Protein AF-U4TDF5-F1 (afdb_monomer_lite)

Secondary structure (DSSP, 8-state):
--HHHHHHHHHHHHHHHHHHHHHHHHHHHHHTT----HHHHHHHHHHHHHHHHHHHHHHHS-TTS-HHHHHHHHHHHHHHHHHHHHHHHHHHHHHHHHHHHTTHHHHHHHHHHHHHT-------TTS-HHHHHHHHHTT--

InterPro domains:
  IPR008024 YiaAB two helix [PF05360] (1-29)
  IPR008024 YiaAB two helix [PF05360] (40-93)
  IPR038972 Inner membrane protein YiaA-like [PTHR37290] (1-95)

Organism: NCBI:txid1354303

Structure (mmCIF, N/CA/C/O backbone):
data_AF-U4TDF5-F1
#
_entry.id   AF-U4TDF5-F1
#
loop_
_atom_site.group_PDB
_atom_site.id
_atom_site.type_symbol
_atom_site.label_atom_id
_atom_site.label_alt_id
_atom_site.label_comp_id
_atom_site.label_asym_id
_atom_site.label_entity_id
_atom_site.label_seq_id
_atom_site.pdbx_PDB_ins_code
_atom_site.Cartn_x
_atom_site.Cartn_y
_atom_site.Cartn_z
_atom_site.occupancy
_atom_site.B_iso_or_equiv
_atom_site.auth_seq_id
_atom_site.auth_comp_id
_atom_site.auth_asym_id
_atom_site.auth_atom_id
_atom_site.pdbx_PDB_model_num
ATOM 1 N N . MET A 1 1 ? 11.533 6.348 -22.099 1.00 64.31 1 MET A N 1
ATOM 2 C CA . MET A 1 1 ? 10.315 5.649 -21.651 1.00 64.31 1 MET A CA 1
ATOM 3 C C . MET A 1 1 ? 9.145 6.051 -22.517 1.00 64.31 1 MET A C 1
ATOM 5 O O . MET A 1 1 ? 8.932 7.252 -22.693 1.00 64.31 1 MET A O 1
ATOM 9 N N . LEU A 1 2 ? 8.408 5.075 -23.044 1.00 76.75 2 LEU A N 1
ATOM 10 C CA . LEU A 1 2 ? 7.119 5.355 -23.674 1.00 76.75 2 LEU A CA 1
ATOM 11 C C . LEU A 1 2 ? 6.116 5.873 -22.624 1.00 76.75 2 LEU A C 1
ATOM 13 O O . LEU A 1 2 ? 6.264 5.673 -21.417 1.00 76.75 2 LEU A O 1
ATOM 17 N N . LEU A 1 3 ? 5.064 6.549 -23.087 1.00 76.12 3 LEU A N 1
ATOM 18 C CA . LEU A 1 3 ? 4.029 7.099 -22.208 1.00 76.12 3 LEU A CA 1
ATOM 19 C C . LEU A 1 3 ? 3.267 6.004 -21.435 1.00 76.12 3 LEU A C 1
ATOM 21 O O . LEU A 1 3 ? 2.876 6.218 -20.289 1.00 76.12 3 LEU A O 1
ATOM 25 N N . ASN A 1 4 ? 3.111 4.820 -22.033 1.00 81.50 4 ASN A N 1
ATOM 26 C CA . ASN A 1 4 ? 2.488 3.654 -21.401 1.00 81.50 4 ASN A CA 1
ATOM 27 C C . ASN A 1 4 ? 3.303 3.124 -20.203 1.00 81.50 4 ASN A C 1
ATOM 29 O O . ASN A 1 4 ? 2.715 2.770 -19.187 1.00 81.50 4 ASN A O 1
ATOM 33 N N . GLU A 1 5 ? 4.636 3.135 -20.277 1.00 80.12 5 GLU A N 1
ATOM 34 C CA . GLU A 1 5 ? 5.526 2.734 -19.181 1.00 80.12 5 GLU A CA 1
ATOM 35 C C . GLU A 1 5 ? 5.379 3.684 -17.990 1.00 80.12 5 GLU A C 1
ATOM 37 O O . GLU A 1 5 ? 5.284 3.250 -16.846 1.00 80.12 5 GLU A O 1
ATOM 42 N N . LYS A 1 6 ? 5.271 4.992 -18.248 1.00 82.44 6 LYS A N 1
ATOM 43 C CA . LYS A 1 6 ? 5.015 5.978 -17.187 1.00 82.44 6 LYS A CA 1
ATOM 44 C C . LYS A 1 6 ? 3.651 5.756 -16.530 1.00 82.44 6 LYS A C 1
ATOM 46 O O . LYS A 1 6 ? 3.546 5.792 -15.306 1.00 82.44 6 LYS A O 1
ATOM 51 N N . GLY A 1 7 ? 2.624 5.488 -17.340 1.00 86.94 7 GLY A N 1
ATOM 52 C CA . GLY A 1 7 ? 1.286 5.145 -16.855 1.00 86.94 7 GLY A CA 1
ATOM 53 C C . GLY A 1 7 ? 1.279 3.877 -15.998 1.00 86.94 7 GLY A C 1
ATOM 54 O O . GLY A 1 7 ? 0.623 3.850 -14.959 1.00 86.94 7 GLY A O 1
ATOM 55 N N . TYR A 1 8 ? 2.068 2.867 -16.376 1.00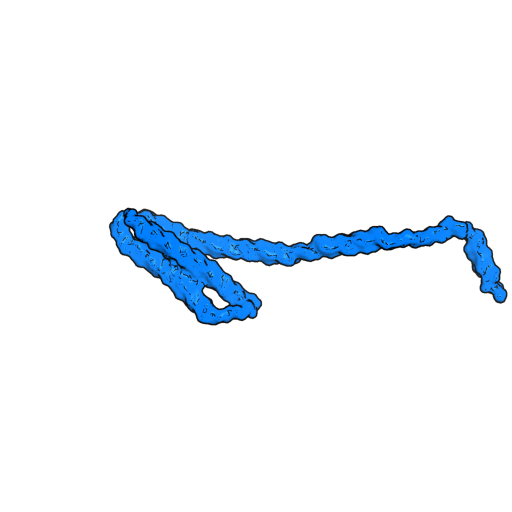 91.12 8 TYR A N 1
ATOM 56 C CA . TYR A 1 8 ? 2.232 1.635 -15.608 1.00 91.12 8 TYR A CA 1
ATOM 57 C C . TYR A 1 8 ? 2.750 1.908 -14.190 1.00 91.12 8 TYR A C 1
ATOM 59 O O . TYR A 1 8 ? 2.130 1.469 -13.223 1.00 91.12 8 TYR A O 1
ATOM 67 N N . TYR A 1 9 ? 3.828 2.686 -14.033 1.00 91.25 9 TYR A N 1
ATOM 68 C CA . TYR A 1 9 ? 4.380 2.968 -12.700 1.00 91.25 9 TYR A CA 1
ATOM 69 C C . TYR A 1 9 ? 3.426 3.775 -11.818 1.00 91.25 9 TYR A C 1
ATOM 71 O O . TYR A 1 9 ? 3.327 3.502 -10.623 1.00 91.25 9 TYR A O 1
ATOM 79 N N . ILE A 1 10 ? 2.684 4.722 -12.399 1.00 92.50 10 ILE A N 1
ATOM 80 C CA . ILE A 1 10 ? 1.661 5.482 -11.669 1.00 92.50 10 ILE A CA 1
ATOM 81 C C . ILE A 1 10 ? 0.514 4.566 -11.229 1.00 92.50 10 ILE A C 1
ATOM 83 O O . ILE A 1 10 ? 0.080 4.646 -10.081 1.00 92.50 10 ILE A O 1
ATOM 87 N N . ALA A 1 11 ? 0.040 3.675 -12.102 1.00 94.94 11 ALA A N 1
ATOM 88 C CA . ALA A 1 11 ? -1.029 2.736 -11.771 1.00 94.94 11 ALA A CA 1
ATOM 89 C C . ALA A 1 11 ? -0.612 1.767 -10.653 1.00 94.94 11 ALA A C 1
ATOM 91 O O . ALA A 1 11 ? -1.376 1.541 -9.714 1.00 94.94 11 ALA A O 1
ATOM 92 N N . VAL A 1 12 ? 0.616 1.242 -10.711 1.00 95.56 12 VAL A N 1
ATOM 93 C CA . VAL A 1 12 ? 1.171 0.370 -9.665 1.00 95.56 12 VAL A CA 1
ATOM 94 C C . VAL A 1 12 ? 1.334 1.126 -8.346 1.00 95.56 12 VAL A C 1
ATOM 96 O O . VAL A 1 12 ? 0.984 0.593 -7.293 1.00 95.56 12 VAL A O 1
ATOM 99 N N . LEU A 1 13 ? 1.800 2.378 -8.388 1.00 95.38 13 LEU A N 1
ATOM 100 C CA . LEU A 1 13 ? 1.887 3.234 -7.207 1.00 95.38 13 LEU A CA 1
ATOM 101 C C . LEU A 1 13 ? 0.503 3.471 -6.590 1.00 95.38 13 LEU A C 1
ATOM 103 O O . LEU A 1 13 ? 0.327 3.244 -5.397 1.00 95.38 13 LEU A O 1
ATOM 107 N N . ALA A 1 14 ? -0.498 3.841 -7.390 1.00 96.44 14 ALA A N 1
ATOM 108 C CA . ALA A 1 14 ? -1.865 4.046 -6.915 1.00 96.44 14 ALA A CA 1
ATOM 109 C C . ALA A 1 14 ? -2.467 2.769 -6.302 1.00 96.44 14 ALA A C 1
ATOM 111 O O . ALA A 1 14 ? -3.068 2.828 -5.226 1.00 96.44 14 ALA A O 1
ATOM 112 N N . LEU A 1 15 ? -2.255 1.611 -6.937 1.00 97.06 15 LEU A N 1
ATOM 113 C CA . LEU A 1 15 ? -2.667 0.308 -6.411 1.00 97.06 15 LEU A CA 1
ATOM 114 C C . LEU A 1 15 ? -1.996 0.006 -5.062 1.00 97.06 15 LEU A C 1
ATOM 116 O O . LEU A 1 15 ? -2.665 -0.431 -4.122 1.00 97.06 15 LEU A O 1
ATOM 120 N N . GLY A 1 16 ? -0.691 0.262 -4.945 1.00 96.44 16 GLY A N 1
ATOM 121 C CA . GLY A 1 16 ? 0.065 0.081 -3.706 1.00 96.44 16 GLY A CA 1
ATOM 122 C C . GLY A 1 16 ? -0.447 0.970 -2.574 1.00 96.44 16 GLY A C 1
ATOM 123 O O . GLY A 1 16 ? -0.721 0.483 -1.480 1.00 96.44 16 GLY A O 1
ATOM 124 N N . LEU A 1 17 ? -0.659 2.260 -2.844 1.00 96.62 17 LEU A N 1
ATOM 125 C CA . LEU A 1 17 ? -1.188 3.200 -1.854 1.00 96.62 17 LEU A CA 1
ATOM 126 C C . LEU A 1 17 ? -2.595 2.808 -1.391 1.00 96.62 17 LEU A C 1
ATOM 128 O O . LEU A 1 17 ? -2.854 2.727 -0.190 1.00 96.62 17 LEU A O 1
ATOM 132 N N . TYR A 1 18 ? -3.494 2.512 -2.332 1.00 95.81 18 TYR A N 1
ATOM 133 C CA . TYR A 1 18 ? -4.858 2.091 -2.020 1.00 95.81 18 TYR A CA 1
ATOM 134 C C . TYR A 1 18 ? -4.882 0.806 -1.181 1.00 95.81 18 TYR A C 1
ATOM 136 O O . TYR A 1 18 ? -5.564 0.745 -0.154 1.00 95.81 18 TYR A O 1
ATOM 144 N N . SER A 1 19 ? -4.117 -0.211 -1.586 1.00 95.88 19 SER A N 1
ATOM 145 C CA . SER A 1 19 ? -4.065 -1.495 -0.880 1.00 95.88 19 SER A CA 1
ATOM 146 C C . SER A 1 19 ? -3.454 -1.369 0.518 1.00 95.88 19 SER A C 1
ATOM 148 O O . SER A 1 19 ? -3.998 -1.941 1.460 1.00 95.88 19 SER A O 1
ATOM 150 N N . ALA A 1 20 ? -2.406 -0.560 0.702 1.00 95.56 20 ALA A N 1
ATOM 151 C CA . ALA A 1 20 ? -1.810 -0.308 2.016 1.00 95.56 20 ALA A CA 1
ATOM 152 C C . ALA A 1 20 ? -2.772 0.412 2.976 1.00 95.56 20 ALA A C 1
ATOM 154 O O . ALA A 1 20 ? -2.858 0.058 4.155 1.00 95.56 20 ALA A O 1
ATOM 155 N N . ILE A 1 21 ? -3.521 1.400 2.476 1.00 94.69 21 ILE A N 1
ATOM 156 C CA . ILE A 1 21 ? -4.544 2.130 3.242 1.00 94.69 21 ILE A CA 1
ATOM 157 C C . ILE A 1 21 ? -5.706 1.196 3.617 1.00 94.69 21 ILE A C 1
ATOM 159 O O . ILE A 1 21 ? -6.168 1.182 4.761 1.00 94.69 21 ILE A O 1
ATOM 163 N N . SER A 1 22 ? -6.173 0.388 2.662 1.00 93.75 22 SER A N 1
ATOM 164 C CA . SER A 1 22 ? -7.234 -0.606 2.862 1.00 93.75 22 SER A CA 1
ATOM 165 C C . SER A 1 22 ? -6.834 -1.676 3.884 1.00 93.75 22 SER A C 1
ATOM 167 O O . SER A 1 22 ? -7.615 -2.009 4.783 1.00 93.75 22 SER A O 1
ATOM 169 N N . LEU A 1 23 ? -5.603 -2.184 3.790 1.00 93.56 23 LEU A N 1
ATOM 170 C CA . LEU A 1 23 ? -5.102 -3.216 4.685 1.00 93.56 23 LEU A CA 1
ATOM 171 C C . LEU A 1 23 ? -5.028 -2.716 6.130 1.00 93.56 23 LEU A C 1
ATOM 173 O O . LEU A 1 23 ? -5.521 -3.381 7.039 1.00 93.56 23 LEU A O 1
ATOM 177 N N . GLN A 1 24 ? -4.473 -1.523 6.346 1.00 93.00 24 GLN A N 1
ATOM 178 C CA . GLN A 1 24 ? -4.413 -0.919 7.677 1.00 93.00 24 GLN A CA 1
ATOM 179 C C . GLN A 1 24 ? -5.793 -0.664 8.269 1.00 93.00 24 GLN A C 1
ATOM 181 O O . GLN A 1 24 ? -6.004 -0.923 9.453 1.00 93.00 24 GLN A O 1
ATOM 186 N N . LYS A 1 25 ? -6.737 -0.193 7.444 1.00 92.00 25 LYS A N 1
ATOM 187 C CA . LYS A 1 25 ? -8.124 -0.004 7.868 1.00 92.00 25 LYS A CA 1
ATOM 188 C C . LYS A 1 25 ? -8.720 -1.321 8.366 1.00 92.00 25 LYS A C 1
ATOM 190 O O . LYS A 1 25 ? -9.247 -1.371 9.468 1.00 92.00 25 LYS A O 1
ATOM 195 N N . THR A 1 26 ? -8.551 -2.395 7.599 1.00 92.00 26 THR A N 1
ATOM 196 C CA . THR A 1 26 ? -9.087 -3.725 7.932 1.00 92.00 26 THR A CA 1
ATOM 197 C C . THR A 1 26 ? -8.441 -4.321 9.182 1.00 92.00 26 THR A C 1
ATOM 199 O O . THR A 1 26 ? -9.127 -4.910 10.012 1.00 92.00 26 THR A O 1
ATOM 202 N N . LEU A 1 27 ? -7.122 -4.162 9.338 1.00 91.19 27 LEU A N 1
ATOM 203 C CA . LEU A 1 27 ? -6.393 -4.610 10.528 1.00 91.19 27 LEU A CA 1
ATOM 204 C C . LEU A 1 27 ? -6.877 -3.894 11.791 1.00 91.19 27 LEU A C 1
ATOM 206 O O . LEU A 1 27 ? -7.087 -4.542 12.816 1.00 91.19 27 LEU A O 1
ATOM 210 N N . ARG A 1 28 ? -7.095 -2.578 11.704 1.00 90.88 28 ARG A N 1
ATOM 211 C CA . ARG A 1 28 ? -7.687 -1.795 12.790 1.00 90.88 28 ARG A CA 1
ATOM 212 C C . ARG A 1 28 ? -9.102 -2.272 13.095 1.00 90.88 28 ARG A C 1
ATOM 214 O O . ARG A 1 28 ? -9.379 -2.582 14.246 1.00 90.88 28 ARG A O 1
ATOM 221 N N . ASP A 1 29 ? -9.967 -2.353 12.089 1.00 90.62 29 ASP A N 1
ATOM 222 C CA . ASP A 1 29 ? -11.375 -2.726 12.269 1.00 90.62 29 ASP A CA 1
ATOM 223 C C . ASP A 1 29 ? -11.484 -4.094 12.963 1.00 90.62 29 ASP A C 1
ATOM 225 O O . ASP A 1 29 ? -12.261 -4.264 13.899 1.00 90.62 29 ASP A O 1
ATOM 229 N N . ARG A 1 30 ? -10.603 -5.036 12.604 1.00 88.31 30 ARG A N 1
ATOM 230 C CA . ARG A 1 30 ? -10.473 -6.330 13.284 1.00 88.31 30 ARG A CA 1
ATOM 231 C C . ARG A 1 30 ? -10.016 -6.210 14.743 1.00 88.31 30 ARG A C 1
ATOM 233 O O . ARG A 1 30 ? -10.497 -6.973 15.575 1.00 88.31 30 ARG A O 1
ATOM 240 N N . SER A 1 31 ? -9.103 -5.289 15.061 1.00 87.94 31 SER A N 1
ATOM 241 C CA . SER A 1 31 ? -8.642 -5.043 16.439 1.00 87.94 31 SER A CA 1
ATOM 242 C C . SER A 1 31 ? -9.673 -4.321 17.316 1.00 87.94 31 SER A C 1
ATOM 244 O O . SER A 1 31 ? -9.704 -4.544 18.520 1.00 87.94 31 SER A O 1
ATOM 246 N N . GLU A 1 32 ? -10.540 -3.504 16.714 1.00 87.69 32 GLU A N 1
ATOM 247 C CA . GLU A 1 32 ? -11.628 -2.778 17.387 1.00 87.69 32 GLU A CA 1
ATOM 248 C C . GLU A 1 32 ? -12.919 -3.618 17.490 1.00 87.69 32 GLU A C 1
ATOM 250 O O . GLU A 1 32 ? -13.919 -3.158 18.034 1.00 87.69 32 GLU A O 1
ATOM 255 N N . GLY A 1 33 ? -12.918 -4.855 16.976 1.00 85.12 33 GLY A N 1
ATOM 256 C CA . GLY A 1 33 ? -14.082 -5.747 16.999 1.00 85.12 33 GLY A CA 1
ATOM 257 C C . GLY A 1 33 ? -15.181 -5.378 15.995 1.00 85.12 33 GLY A C 1
ATOM 258 O O . GLY A 1 33 ? -16.288 -5.909 16.072 1.00 85.12 33 GLY A O 1
ATOM 259 N N . ILE A 1 34 ? -14.891 -4.494 15.037 1.00 87.25 34 ILE A N 1
ATOM 260 C CA . ILE A 1 34 ? -15.798 -4.142 13.944 1.00 87.25 34 ILE A CA 1
ATOM 261 C C . ILE A 1 34 ? -15.865 -5.338 12.977 1.00 87.25 34 ILE A C 1
ATOM 263 O O . ILE A 1 34 ? -14.820 -5.890 12.606 1.00 87.25 34 ILE A O 1
ATOM 267 N N . PRO A 1 35 ? -17.067 -5.770 12.546 1.00 83.62 35 PRO A N 1
ATOM 268 C CA . PRO A 1 35 ? -17.210 -6.925 11.670 1.00 83.62 35 PRO A CA 1
ATOM 269 C C . PRO A 1 35 ? -16.480 -6.689 10.344 1.00 83.62 35 PRO A C 1
ATOM 271 O O . PRO A 1 35 ? -16.872 -5.857 9.529 1.00 83.62 35 PRO A O 1
ATOM 274 N N . THR A 1 36 ? -15.414 -7.455 10.120 1.00 85.94 36 THR A N 1
ATOM 275 C CA . THR A 1 36 ? -14.637 -7.461 8.878 1.00 85.94 36 THR A CA 1
ATOM 276 C C . THR A 1 36 ? -14.741 -8.826 8.218 1.00 85.94 36 THR A C 1
ATOM 278 O O . THR A 1 36 ? -14.714 -9.865 8.879 1.00 85.94 36 THR A O 1
ATOM 281 N N . THR A 1 37 ? -14.860 -8.851 6.891 1.00 90.62 37 THR A N 1
ATOM 282 C CA . THR A 1 37 ? -14.855 -10.116 6.155 1.00 90.62 37 THR A CA 1
ATOM 283 C C . THR A 1 37 ? -13.417 -10.584 5.957 1.00 90.62 37 THR A C 1
ATOM 285 O O . THR A 1 37 ? -12.557 -9.851 5.462 1.00 90.62 37 THR A O 1
ATOM 288 N N . ASN A 1 38 ? -13.145 -11.844 6.304 1.00 88.38 38 ASN A N 1
ATOM 289 C CA . ASN A 1 38 ? -11.810 -12.424 6.132 1.00 88.38 38 ASN A CA 1
ATOM 290 C C . ASN A 1 38 ? -11.377 -12.446 4.649 1.00 88.38 38 ASN A C 1
ATOM 292 O O . ASN A 1 38 ? -10.190 -12.396 4.339 1.00 88.38 38 ASN A O 1
ATOM 296 N N . MET A 1 39 ? -12.349 -12.459 3.731 1.00 91.75 39 MET A N 1
ATOM 297 C CA . MET A 1 39 ? -12.122 -12.370 2.290 1.00 91.75 39 MET A CA 1
ATOM 298 C C . MET A 1 39 ? -11.580 -10.998 1.868 1.00 91.75 39 MET A C 1
ATOM 300 O O . MET A 1 39 ? -10.613 -10.947 1.115 1.00 91.75 39 MET A O 1
ATOM 304 N N . TYR A 1 40 ? -12.128 -9.894 2.394 1.00 91.31 40 TYR A N 1
ATOM 305 C CA . TYR A 1 40 ? -11.605 -8.555 2.103 1.00 91.31 40 TYR A CA 1
ATOM 306 C C . TYR A 1 40 ? -10.173 -8.391 2.622 1.00 91.31 40 TYR A C 1
ATOM 308 O O . TYR A 1 40 ? -9.303 -7.936 1.888 1.00 91.31 40 TYR A O 1
ATOM 316 N N . TYR A 1 41 ? -9.904 -8.863 3.843 1.00 91.25 41 TYR A N 1
ATOM 317 C CA . TYR A 1 41 ? -8.561 -8.867 4.426 1.00 91.25 41 TYR A CA 1
ATOM 318 C C . TYR A 1 41 ? -7.525 -9.567 3.533 1.00 91.25 41 TYR A C 1
ATOM 320 O O . TYR A 1 41 ? -6.446 -9.025 3.285 1.00 91.25 41 TYR A O 1
ATOM 328 N N . LEU A 1 42 ? -7.864 -10.754 3.020 1.00 93.75 42 LEU A N 1
ATOM 329 C CA . LEU A 1 42 ? -6.986 -11.520 2.141 1.00 93.75 42 LEU A CA 1
ATOM 330 C C . LEU A 1 42 ? -6.767 -10.810 0.798 1.00 93.75 42 LEU A C 1
ATOM 332 O O . LEU A 1 42 ? -5.634 -10.729 0.330 1.00 93.75 42 LEU A O 1
ATOM 336 N N . ILE A 1 43 ? -7.825 -10.247 0.207 1.00 94.56 43 ILE A N 1
ATOM 337 C CA . ILE A 1 43 ? -7.731 -9.493 -1.051 1.00 94.56 43 ILE A CA 1
ATOM 338 C C . ILE A 1 43 ? -6.833 -8.264 -0.881 1.00 94.56 43 ILE A C 1
ATOM 340 O O . ILE A 1 43 ? -5.993 -8.015 -1.742 1.00 94.56 43 ILE A O 1
ATOM 344 N N . SER A 1 44 ? -6.942 -7.526 0.227 1.00 93.62 44 SER A N 1
ATOM 345 C CA . SER A 1 44 ? -6.080 -6.368 0.495 1.00 93.62 44 SER A CA 1
ATOM 346 C C . SER A 1 44 ? -4.608 -6.764 0.638 1.00 93.62 44 SER A C 1
ATOM 348 O O . SER A 1 44 ? -3.737 -6.085 0.094 1.00 93.62 44 SER A O 1
ATOM 350 N N . TRP A 1 45 ? -4.318 -7.887 1.304 1.00 93.94 45 TRP A N 1
ATOM 351 C CA . TRP A 1 45 ? -2.961 -8.442 1.386 1.00 93.94 45 TRP A CA 1
ATOM 352 C C . TRP A 1 45 ? -2.409 -8.850 0.021 1.00 93.94 45 TRP A C 1
ATOM 354 O O . TRP A 1 45 ? -1.272 -8.512 -0.312 1.00 93.94 45 TRP A O 1
ATOM 364 N N . VAL A 1 46 ? -3.214 -9.551 -0.780 1.00 96.88 46 VAL A N 1
ATOM 365 C CA . VAL A 1 46 ? -2.829 -9.974 -2.130 1.00 96.88 46 VAL A CA 1
ATOM 366 C C . VAL A 1 46 ? -2.601 -8.761 -3.028 1.00 96.88 46 VAL A C 1
ATOM 368 O O . VAL A 1 46 ? -1.598 -8.719 -3.731 1.00 96.88 46 VAL A O 1
ATOM 371 N N . ALA A 1 47 ? -3.470 -7.749 -2.980 1.00 96.12 47 ALA A N 1
ATOM 372 C CA . ALA A 1 47 ? -3.324 -6.523 -3.762 1.00 96.12 47 ALA A CA 1
ATOM 373 C C . ALA A 1 47 ? -2.043 -5.753 -3.399 1.00 96.12 47 ALA A C 1
ATOM 375 O O . ALA A 1 47 ? -1.333 -5.285 -4.291 1.00 96.12 47 ALA A O 1
ATOM 376 N N . LEU A 1 48 ? -1.711 -5.675 -2.105 1.00 95.88 48 LEU A N 1
ATOM 377 C CA . LEU A 1 48 ? -0.468 -5.059 -1.648 1.00 95.88 48 LEU A CA 1
ATOM 378 C C . LEU A 1 48 ? 0.750 -5.837 -2.157 1.00 95.88 48 LEU A C 1
ATOM 380 O O . LEU A 1 48 ? 1.641 -5.246 -2.768 1.00 95.88 48 LEU A O 1
ATOM 384 N N . GLY A 1 49 ? 0.760 -7.162 -1.990 1.00 96.56 49 GLY A N 1
ATOM 385 C CA . GLY A 1 49 ? 1.824 -8.023 -2.513 1.00 96.56 49 GLY A CA 1
ATOM 386 C C . GLY A 1 49 ? 1.972 -7.925 -4.034 1.00 96.56 49 GLY A C 1
ATOM 387 O O . GLY A 1 49 ? 3.088 -7.825 -4.541 1.00 96.56 49 GLY A O 1
ATOM 388 N N . LEU A 1 50 ? 0.854 -7.862 -4.761 1.00 97.00 50 LEU A N 1
ATOM 389 C CA . LEU A 1 50 ? 0.835 -7.708 -6.212 1.00 97.00 50 LEU A CA 1
ATOM 390 C C . LEU A 1 50 ? 1.442 -6.371 -6.645 1.00 97.00 50 LEU A C 1
ATOM 392 O O . LEU A 1 50 ? 2.227 -6.346 -7.586 1.00 97.00 50 LEU A O 1
ATOM 396 N N . SER A 1 51 ? 1.145 -5.271 -5.946 1.00 96.56 51 SER A N 1
ATOM 397 C CA . SER A 1 51 ? 1.749 -3.966 -6.252 1.00 96.56 51 SER A CA 1
ATOM 398 C C . SER A 1 51 ? 3.277 -3.978 -6.089 1.00 96.56 51 SER A C 1
ATOM 400 O O . SER A 1 51 ? 3.996 -3.473 -6.951 1.00 96.56 51 SER A O 1
ATOM 402 N N . ILE A 1 52 ? 3.781 -4.640 -5.040 1.00 95.56 52 ILE A N 1
ATOM 403 C CA . ILE A 1 52 ? 5.218 -4.799 -4.777 1.00 95.56 52 ILE A CA 1
ATOM 404 C C . ILE A 1 52 ? 5.869 -5.687 -5.849 1.00 95.56 52 ILE A C 1
ATOM 406 O O . ILE A 1 52 ? 6.952 -5.380 -6.349 1.00 95.56 52 ILE A O 1
ATOM 410 N N . ALA A 1 53 ? 5.203 -6.771 -6.250 1.00 95.75 53 ALA A N 1
ATOM 411 C CA . ALA A 1 53 ? 5.692 -7.639 -7.315 1.00 95.75 53 ALA A CA 1
ATOM 412 C C . ALA A 1 53 ? 5.737 -6.908 -8.668 1.00 95.75 53 ALA A C 1
ATOM 414 O O . ALA A 1 53 ? 6.736 -6.985 -9.382 1.00 95.75 53 ALA A O 1
ATOM 415 N N . LEU A 1 54 ? 4.688 -6.153 -9.007 1.00 94.25 54 LEU A N 1
ATOM 416 C CA . LEU A 1 54 ? 4.595 -5.405 -10.260 1.00 94.25 54 LEU A CA 1
ATOM 417 C C . LEU A 1 54 ? 5.653 -4.303 -10.359 1.00 94.25 54 LEU A C 1
ATOM 419 O O . LEU A 1 54 ? 6.235 -4.128 -11.432 1.00 94.25 54 LEU A O 1
ATOM 423 N N . ILE A 1 55 ? 5.950 -3.576 -9.274 1.00 92.94 55 ILE A N 1
ATOM 424 C CA . ILE A 1 55 ? 7.010 -2.559 -9.312 1.00 92.94 55 ILE A CA 1
ATOM 425 C C . ILE A 1 55 ? 8.384 -3.219 -9.488 1.00 92.94 55 ILE A C 1
ATOM 427 O O . ILE A 1 55 ? 9.156 -2.792 -10.344 1.00 92.94 55 ILE A O 1
ATOM 431 N N . ALA A 1 56 ? 8.655 -4.325 -8.785 1.00 91.44 56 ALA A N 1
ATOM 432 C CA . ALA A 1 56 ? 9.909 -5.063 -8.920 1.00 91.44 56 ALA A CA 1
ATOM 433 C C . ALA A 1 56 ? 10.107 -5.596 -10.351 1.00 91.44 56 ALA A C 1
ATOM 435 O O . ALA A 1 56 ? 11.118 -5.301 -10.989 1.00 91.44 56 ALA A O 1
ATOM 436 N N . ILE A 1 57 ? 9.111 -6.300 -10.898 1.00 90.75 57 ILE A N 1
ATOM 437 C CA . ILE A 1 57 ? 9.148 -6.843 -12.265 1.00 90.75 57 ILE A CA 1
ATOM 438 C C . ILE A 1 57 ? 9.228 -5.713 -13.300 1.00 90.75 57 ILE A C 1
ATOM 440 O O . ILE A 1 57 ? 9.982 -5.811 -14.271 1.00 90.75 57 ILE A O 1
ATOM 444 N N . GLY A 1 58 ? 8.484 -4.625 -13.092 1.00 88.12 58 GLY A N 1
ATOM 445 C CA . GLY A 1 58 ? 8.475 -3.468 -13.982 1.00 88.12 58 GLY A CA 1
ATOM 446 C C . GLY A 1 58 ? 9.819 -2.744 -14.041 1.00 88.12 58 GLY A C 1
ATOM 447 O O . GLY A 1 58 ? 10.196 -2.245 -15.097 1.00 88.12 58 GLY A O 1
ATOM 448 N N . LEU A 1 59 ? 10.571 -2.700 -12.940 1.00 86.81 59 LEU A N 1
ATOM 449 C CA . LEU A 1 59 ? 11.915 -2.115 -12.915 1.00 86.81 59 LEU A CA 1
ATOM 450 C C . LEU A 1 59 ? 12.982 -3.080 -13.441 1.00 86.81 59 LEU A C 1
ATOM 452 O O . LEU A 1 59 ? 13.926 -2.645 -14.108 1.00 86.81 59 LEU A O 1
ATOM 456 N N . MET A 1 60 ? 12.838 -4.383 -13.182 1.00 84.75 60 MET A N 1
ATOM 457 C CA . MET A 1 60 ? 13.727 -5.406 -13.740 1.00 84.75 60 MET A CA 1
ATOM 458 C C . MET A 1 60 ? 13.675 -5.402 -15.273 1.00 84.75 60 MET A C 1
ATOM 460 O O . MET A 1 60 ? 14.724 -5.378 -15.911 1.00 84.75 60 MET A O 1
ATOM 464 N N . ASN A 1 61 ? 12.475 -5.313 -15.857 1.00 83.69 61 ASN A N 1
ATOM 465 C CA . ASN A 1 61 ? 12.280 -5.293 -17.311 1.00 83.69 61 ASN A CA 1
ATOM 466 C C . ASN A 1 61 ? 12.557 -3.936 -17.978 1.00 83.69 61 ASN A C 1
ATOM 468 O O . ASN A 1 61 ? 12.611 -3.860 -19.204 1.00 83.69 61 ASN A O 1
ATOM 472 N N . ALA A 1 62 ? 12.762 -2.863 -17.210 1.00 81.62 62 ALA A N 1
ATOM 473 C CA . ALA A 1 62 ? 13.065 -1.543 -17.759 1.00 81.62 62 ALA A CA 1
ATOM 474 C C . ALA A 1 62 ? 14.501 -1.487 -18.315 1.00 81.62 62 ALA A C 1
ATOM 476 O O . ALA A 1 62 ? 15.418 -1.002 -17.654 1.00 81.62 62 ALA A O 1
ATOM 477 N N . GLY A 1 63 ? 14.723 -2.012 -19.520 1.00 72.00 63 GLY A N 1
ATOM 478 C CA . GLY A 1 63 ? 16.045 -2.064 -20.159 1.00 72.00 63 GLY A CA 1
ATOM 479 C C . GLY A 1 63 ? 16.621 -0.692 -20.531 1.00 72.00 63 GLY A C 1
ATOM 480 O O . GLY A 1 63 ? 17.834 -0.541 -20.609 1.00 72.00 63 GLY A O 1
ATOM 481 N N . SER A 1 64 ? 15.770 0.324 -20.712 1.00 72.00 64 SER A N 1
ATOM 482 C CA . SER A 1 64 ? 16.181 1.678 -21.113 1.00 72.00 64 SER A CA 1
ATOM 483 C C . SER A 1 64 ? 16.508 2.618 -19.948 1.00 72.00 64 SER A C 1
ATOM 485 O O . SER A 1 64 ? 16.788 3.788 -20.189 1.00 72.00 64 SER A O 1
ATOM 487 N N . LEU A 1 65 ? 16.357 2.164 -18.700 1.00 78.00 65 LEU A N 1
ATOM 488 C CA . LEU A 1 65 ? 16.440 3.016 -17.513 1.00 78.00 65 LEU A CA 1
ATOM 489 C C . LEU A 1 65 ? 17.776 2.819 -16.796 1.00 78.00 65 LEU A C 1
ATOM 491 O O . LEU A 1 65 ? 18.190 1.678 -16.566 1.00 78.00 65 LEU A O 1
ATOM 495 N N . SER A 1 66 ? 18.428 3.916 -16.410 1.00 84.38 66 SER A N 1
ATOM 496 C CA . SER A 1 66 ? 19.684 3.851 -15.661 1.00 84.38 66 SER A CA 1
ATOM 497 C C . SER A 1 66 ? 19.465 3.203 -14.292 1.00 84.38 66 SER A C 1
ATOM 499 O O . SER A 1 66 ? 18.387 3.298 -13.697 1.00 84.38 66 SER A O 1
ATOM 501 N N . LEU A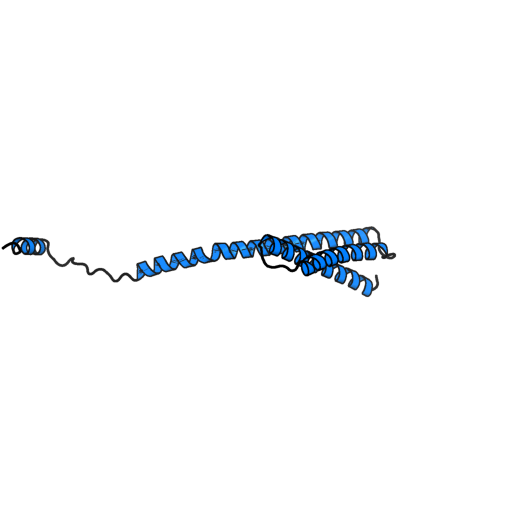 1 67 ? 20.498 2.558 -13.747 1.00 82.12 67 LEU A N 1
ATOM 502 C CA . LEU A 1 67 ? 20.409 1.884 -12.449 1.00 82.12 67 LEU A CA 1
ATOM 503 C C . LEU A 1 67 ? 20.010 2.855 -11.320 1.00 82.12 67 LEU A C 1
ATOM 505 O O . LEU A 1 67 ? 19.247 2.487 -10.428 1.00 82.12 67 LEU A O 1
ATOM 509 N N . SER A 1 68 ? 20.467 4.110 -11.398 1.00 86.94 68 SER A N 1
ATOM 510 C CA . SER A 1 68 ? 20.109 5.168 -10.443 1.00 86.94 68 SER A CA 1
ATOM 511 C C . SER A 1 68 ? 18.621 5.535 -10.508 1.00 86.94 68 SER A C 1
ATOM 513 O O . SER A 1 68 ? 17.969 5.652 -9.472 1.00 86.94 68 SER A O 1
ATOM 515 N N . GLU A 1 69 ? 18.054 5.633 -11.710 1.00 85.81 69 GLU A N 1
ATOM 516 C CA . GLU A 1 69 ? 16.635 5.937 -11.909 1.00 85.81 69 GLU A CA 1
ATOM 517 C C . GLU A 1 69 ? 15.752 4.794 -11.392 1.00 85.81 69 GLU A C 1
ATOM 519 O O . GLU A 1 69 ? 14.760 5.041 -10.711 1.00 85.81 69 GLU A O 1
ATOM 524 N N . LYS A 1 70 ? 16.141 3.532 -11.623 1.00 87.69 70 LYS A N 1
ATOM 525 C CA . LYS A 1 70 ? 15.442 2.367 -11.048 1.00 87.69 70 LYS A CA 1
ATOM 526 C C . LYS A 1 70 ? 15.428 2.421 -9.519 1.00 87.69 70 LYS A C 1
ATOM 528 O O . LYS A 1 70 ? 14.382 2.230 -8.903 1.00 87.69 70 LYS A O 1
ATOM 533 N N . GLY A 1 71 ? 16.574 2.721 -8.907 1.00 88.56 71 GLY A N 1
ATOM 534 C CA . GLY A 1 71 ? 16.666 2.907 -7.459 1.00 88.56 71 GLY A CA 1
ATOM 535 C C . GLY A 1 71 ? 15.749 4.025 -6.961 1.00 88.56 71 GLY A C 1
ATOM 536 O O . GLY A 1 71 ? 15.030 3.839 -5.979 1.00 88.56 71 GLY A O 1
ATOM 537 N N . PHE A 1 72 ? 15.709 5.149 -7.679 1.00 91.38 72 PHE A N 1
ATOM 538 C CA . PHE A 1 72 ? 14.827 6.270 -7.365 1.00 91.38 72 PHE A CA 1
ATOM 539 C C . PHE A 1 72 ? 13.345 5.865 -7.373 1.00 91.38 72 PHE A C 1
ATOM 541 O O . PHE A 1 72 ? 12.638 6.170 -6.415 1.00 91.38 72 PHE A O 1
ATOM 548 N N . TYR A 1 73 ? 12.876 5.120 -8.382 1.00 91.19 73 TYR A N 1
ATOM 549 C CA . TYR A 1 73 ? 11.483 4.654 -8.435 1.00 91.19 73 TYR A CA 1
ATOM 550 C C . TYR A 1 73 ? 11.123 3.711 -7.277 1.00 91.19 73 TYR A C 1
ATOM 552 O O . TYR A 1 73 ? 10.052 3.867 -6.688 1.00 91.19 73 TYR A O 1
ATOM 560 N N . MET A 1 74 ? 12.008 2.775 -6.903 1.00 91.69 74 MET A N 1
ATOM 561 C CA . MET A 1 74 ? 11.770 1.917 -5.730 1.00 91.69 74 MET A CA 1
ATOM 562 C C . MET A 1 74 ? 11.684 2.730 -4.441 1.00 91.69 74 MET A C 1
ATOM 564 O O . MET A 1 74 ? 10.764 2.525 -3.653 1.00 91.69 74 MET A O 1
ATOM 568 N N . MET A 1 75 ? 12.626 3.652 -4.227 1.00 94.19 75 MET A N 1
ATOM 569 C CA . MET A 1 75 ? 12.658 4.472 -3.014 1.00 94.19 75 MET A CA 1
ATOM 570 C C . MET A 1 75 ? 11.459 5.416 -2.934 1.00 94.19 75 MET A C 1
ATOM 572 O O . MET A 1 75 ? 10.865 5.576 -1.871 1.00 94.19 75 MET A O 1
ATOM 576 N N . ALA A 1 76 ? 11.050 6.006 -4.057 1.00 94.81 76 ALA A N 1
ATOM 577 C CA . ALA A 1 76 ? 9.849 6.828 -4.120 1.00 94.81 76 ALA A CA 1
ATOM 578 C C . ALA A 1 76 ? 8.593 6.008 -3.792 1.00 94.81 76 ALA A C 1
ATOM 580 O O . ALA A 1 76 ? 7.738 6.474 -3.039 1.00 94.81 76 ALA A O 1
ATOM 581 N N . PHE A 1 77 ? 8.491 4.776 -4.300 1.00 95.31 77 PHE A N 1
ATOM 582 C CA . PHE A 1 77 ? 7.374 3.880 -4.004 1.00 95.31 77 PHE A CA 1
ATOM 583 C C . PHE A 1 77 ? 7.304 3.516 -2.513 1.00 95.31 77 PHE A C 1
ATOM 585 O O . PHE A 1 77 ? 6.247 3.662 -1.897 1.00 95.31 77 PHE A O 1
ATOM 592 N N . THR A 1 78 ? 8.419 3.108 -1.899 1.00 95.38 78 THR A N 1
ATOM 593 C CA . THR A 1 78 ? 8.452 2.748 -0.471 1.00 95.38 78 THR A CA 1
ATOM 594 C 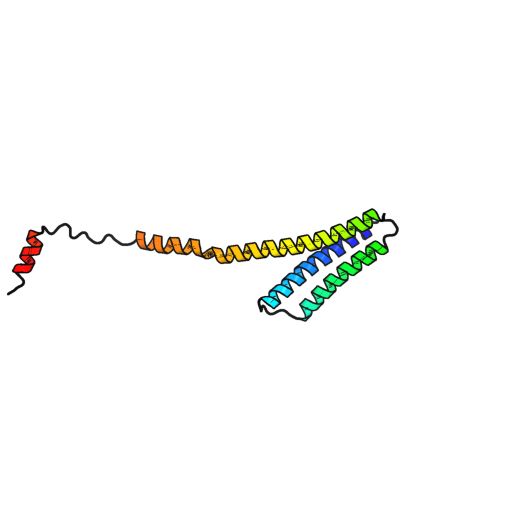C . THR A 1 78 ? 8.174 3.948 0.433 1.00 95.38 78 THR A C 1
ATOM 596 O O . THR A 1 78 ? 7.366 3.836 1.357 1.00 95.38 78 THR A O 1
ATOM 599 N N . MET A 1 79 ? 8.763 5.111 0.137 1.00 97.31 79 MET A N 1
ATOM 600 C CA . MET A 1 79 ? 8.478 6.354 0.860 1.00 97.31 79 MET A CA 1
ATOM 601 C C . MET A 1 79 ? 7.014 6.769 0.724 1.00 97.31 79 MET A C 1
ATOM 603 O O . MET A 1 79 ? 6.409 7.191 1.706 1.00 97.31 79 MET A O 1
ATOM 607 N N . SER A 1 80 ? 6.410 6.596 -0.455 1.00 96.56 80 SER A N 1
ATOM 608 C CA . SER A 1 80 ? 4.992 6.905 -0.667 1.00 96.56 80 SER A CA 1
ATOM 609 C C . SER A 1 80 ? 4.083 5.984 0.151 1.00 96.56 80 SER A C 1
ATOM 611 O O . SER A 1 80 ? 3.136 6.464 0.774 1.00 96.56 80 SER A O 1
ATOM 613 N N . LEU A 1 81 ? 4.384 4.680 0.215 1.00 95.88 81 LEU A N 1
ATOM 614 C CA . LEU A 1 81 ? 3.653 3.741 1.075 1.00 95.88 81 LEU A CA 1
ATOM 615 C C . LEU A 1 81 ? 3.755 4.142 2.549 1.00 95.88 81 LEU A C 1
ATOM 617 O O . LEU A 1 81 ? 2.740 4.212 3.242 1.00 95.88 81 LEU A O 1
ATOM 621 N N . PHE A 1 82 ? 4.966 4.444 3.021 1.00 95.44 82 PHE A N 1
ATOM 622 C CA . PHE A 1 82 ? 5.195 4.888 4.394 1.00 95.44 82 PHE A CA 1
ATOM 623 C C . PHE A 1 82 ? 4.459 6.197 4.713 1.00 95.44 82 PHE A C 1
ATOM 625 O O . PHE A 1 82 ? 3.817 6.310 5.761 1.00 95.44 82 PHE A O 1
ATOM 632 N N . ALA A 1 83 ? 4.504 7.172 3.804 1.00 96.69 83 ALA A N 1
ATOM 633 C CA . ALA A 1 83 ? 3.805 8.441 3.954 1.00 96.69 83 ALA A CA 1
ATOM 634 C C . ALA A 1 83 ? 2.287 8.236 4.036 1.00 96.69 83 ALA A C 1
ATOM 636 O O . ALA A 1 83 ? 1.653 8.756 4.950 1.00 96.69 83 ALA A O 1
ATOM 637 N N . ALA A 1 84 ? 1.703 7.426 3.149 1.00 95.12 84 ALA A N 1
ATOM 638 C CA . ALA A 1 84 ? 0.270 7.137 3.163 1.00 95.12 84 ALA A CA 1
ATOM 639 C C . ALA A 1 84 ? -0.179 6.435 4.455 1.00 95.12 84 ALA A C 1
ATOM 641 O O . ALA A 1 84 ? -1.191 6.816 5.041 1.00 95.12 84 ALA A O 1
ATOM 642 N N . VAL A 1 85 ? 0.598 5.458 4.934 1.00 94.00 85 VAL A N 1
ATOM 643 C CA . VAL A 1 85 ? 0.401 4.790 6.234 1.00 94.00 85 VAL A CA 1
ATOM 644 C C . VAL A 1 85 ? 0.414 5.796 7.383 1.00 94.00 85 VAL A C 1
ATOM 646 O O . VAL A 1 85 ? -0.478 5.798 8.230 1.00 94.00 85 VAL A O 1
ATOM 649 N N . THR A 1 86 ? 1.416 6.669 7.403 1.00 95.44 86 THR A N 1
ATOM 650 C CA . THR A 1 86 ? 1.608 7.652 8.472 1.00 95.44 86 THR A CA 1
ATOM 651 C C . THR A 1 86 ? 0.492 8.691 8.476 1.00 95.44 86 THR A C 1
ATOM 653 O O . THR A 1 86 ? -0.099 8.942 9.520 1.00 95.44 86 THR A O 1
ATOM 656 N N . ILE A 1 87 ? 0.135 9.238 7.311 1.00 95.19 87 ILE A N 1
ATOM 657 C CA . ILE A 1 87 ? -0.973 10.191 7.171 1.00 95.19 87 ILE A CA 1
ATOM 658 C C . ILE A 1 87 ? -2.284 9.546 7.618 1.00 95.19 87 ILE A C 1
ATOM 660 O O . ILE A 1 87 ? -3.019 10.146 8.396 1.00 95.19 87 ILE A O 1
ATOM 664 N N . GLN A 1 88 ? -2.563 8.309 7.194 1.00 93.12 88 GLN A N 1
ATOM 665 C CA . GLN A 1 88 ? -3.789 7.615 7.582 1.00 93.12 88 GLN A CA 1
ATOM 666 C C . GLN A 1 88 ? -3.900 7.450 9.103 1.00 93.12 88 GLN A C 1
ATOM 668 O O . GLN A 1 88 ? -4.983 7.638 9.660 1.00 93.12 88 GLN A O 1
ATOM 673 N N . LYS A 1 89 ? -2.791 7.122 9.774 1.00 92.06 89 LYS A N 1
ATOM 674 C CA . LYS A 1 89 ? -2.737 7.030 11.237 1.00 92.06 89 LYS A CA 1
ATOM 675 C C . LYS A 1 89 ? -2.902 8.400 11.894 1.00 92.06 89 LYS A C 1
ATOM 677 O O . LYS A 1 89 ? -3.778 8.542 12.735 1.00 92.06 89 LYS A O 1
ATOM 682 N N . ASN A 1 90 ? -2.165 9.416 11.450 1.00 94.94 90 ASN A N 1
ATOM 683 C CA . ASN A 1 90 ? -2.230 10.765 12.019 1.00 94.94 90 ASN A CA 1
ATOM 684 C C . ASN A 1 90 ? -3.633 11.376 11.892 1.00 94.94 90 ASN A C 1
ATOM 686 O O . ASN A 1 90 ? -4.200 11.849 12.872 1.00 94.94 90 ASN A O 1
ATOM 690 N N . THR A 1 91 ? -4.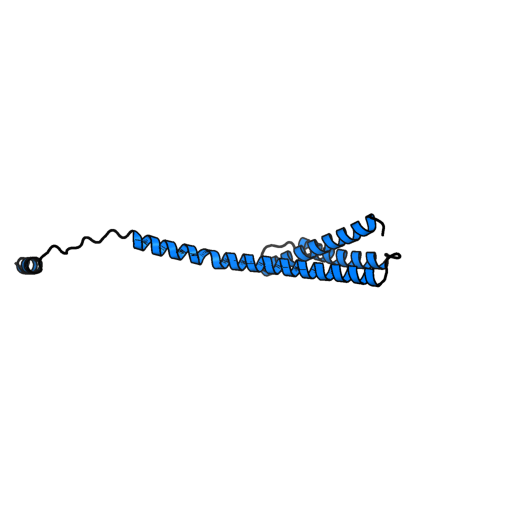236 11.312 10.702 1.00 93.50 91 THR A N 1
ATOM 691 C CA . THR A 1 91 ? -5.596 11.819 10.467 1.00 93.50 91 THR A CA 1
ATOM 692 C C . THR A 1 91 ? -6.636 11.065 11.298 1.00 93.50 91 THR A C 1
ATOM 694 O O . THR A 1 91 ? -7.592 11.668 11.786 1.00 93.50 91 THR A O 1
ATOM 697 N N . ARG A 1 92 ? -6.462 9.750 11.491 1.00 89.25 92 ARG A N 1
ATOM 698 C CA . ARG A 1 92 ? -7.318 8.959 12.386 1.00 89.25 92 ARG A CA 1
ATOM 699 C C . ARG A 1 92 ? -7.184 9.434 13.831 1.00 89.25 92 ARG A C 1
ATOM 701 O O . ARG A 1 92 ? -8.202 9.650 14.485 1.00 89.25 92 ARG A O 1
ATOM 708 N N . ASP A 1 93 ? -5.957 9.578 14.312 1.00 90.88 93 ASP A N 1
ATOM 709 C CA . ASP A 1 93 ? -5.678 9.922 15.705 1.00 90.88 93 ASP A CA 1
ATOM 710 C C . ASP A 1 93 ? -6.240 11.313 16.035 1.00 90.88 93 ASP A C 1
ATOM 712 O O . ASP A 1 93 ? -6.913 11.488 17.050 1.00 90.88 93 ASP A O 1
ATOM 716 N N . GLU A 1 94 ? -6.099 12.279 15.123 1.00 94.25 94 GLU A N 1
ATOM 717 C CA . GLU A 1 94 ? -6.745 13.590 15.243 1.00 94.25 94 GLU A CA 1
ATOM 718 C C . GLU A 1 94 ? -8.277 13.496 15.333 1.00 94.25 94 GLU A C 1
ATOM 720 O O . GLU A 1 94 ? -8.897 14.201 16.133 1.00 94.25 94 GLU A O 1
ATOM 725 N N . ALA A 1 95 ? -8.912 12.631 14.537 1.00 90.06 95 ALA A N 1
ATOM 726 C CA . ALA A 1 95 ? -10.363 12.444 14.581 1.00 90.06 95 ALA A CA 1
ATOM 727 C C . ALA A 1 95 ? -10.831 11.832 15.916 1.00 90.06 95 ALA A C 1
ATOM 729 O O . ALA A 1 95 ? -11.860 12.244 16.465 1.00 90.06 95 ALA A O 1
ATOM 730 N N . GLN A 1 96 ? -10.062 10.892 16.474 1.00 89.06 96 GLN A N 1
ATOM 731 C CA . GLN A 1 96 ? -10.335 10.311 17.791 1.00 89.06 96 GLN A CA 1
ATOM 732 C C . GLN A 1 96 ? -10.193 11.358 18.903 1.00 89.06 96 GLN A C 1
ATOM 734 O O . GLN A 1 96 ? -11.100 11.497 19.723 1.00 89.06 96 GLN A O 1
ATOM 739 N N . ILE A 1 97 ? -9.123 12.161 18.885 1.00 90.56 97 ILE A N 1
ATOM 740 C CA . ILE A 1 97 ? -8.904 13.253 19.849 1.00 90.56 97 ILE A CA 1
ATOM 741 C C . ILE A 1 97 ? -10.071 14.247 19.826 1.00 90.56 97 ILE A C 1
ATOM 743 O O . ILE A 1 97 ? -10.600 14.611 20.880 1.00 90.56 97 ILE A O 1
ATOM 747 N N . ARG A 1 98 ? -10.520 14.656 18.631 1.00 89.75 98 ARG A N 1
ATOM 748 C CA . ARG A 1 98 ? -11.671 15.560 18.476 1.00 89.75 98 ARG A CA 1
ATOM 749 C C . ARG A 1 98 ? -12.931 14.979 19.106 1.00 89.75 98 ARG A C 1
ATOM 751 O O . ARG A 1 98 ? -13.606 15.686 19.842 1.00 89.75 98 ARG A O 1
ATOM 758 N N . THR A 1 99 ? -13.211 13.699 18.865 1.00 87.50 99 THR A N 1
ATOM 759 C CA . THR A 1 99 ? -14.388 13.011 19.420 1.00 87.50 99 THR A CA 1
ATOM 760 C C . THR A 1 99 ? -14.355 12.974 20.951 1.00 87.50 99 THR A C 1
ATOM 762 O O . THR A 1 99 ? -15.365 13.254 21.589 1.00 87.50 99 THR A O 1
ATOM 765 N N . LEU A 1 100 ? -13.191 12.703 21.550 1.00 85.38 100 LEU A N 1
ATOM 766 C CA . LEU A 1 100 ? -13.020 12.676 23.009 1.00 85.38 100 LEU A CA 1
ATOM 767 C C . LEU A 1 100 ? -13.125 14.067 23.655 1.00 85.38 100 LEU A C 1
ATOM 769 O O . LEU A 1 100 ? -13.569 14.185 24.792 1.00 85.38 100 LEU A O 1
ATOM 773 N N . THR A 1 101 ? -12.745 15.122 22.934 1.00 83.06 101 THR A N 1
ATOM 774 C CA . THR A 1 101 ? -12.781 16.507 23.442 1.00 83.06 101 THR A CA 1
ATOM 775 C C . THR A 1 101 ? -14.162 17.166 23.258 1.00 83.06 101 THR A C 1
ATOM 777 O O . THR A 1 101 ? -14.452 18.194 23.870 1.00 83.06 101 THR A O 1
ATOM 780 N N . ALA A 1 102 ? -15.035 16.580 22.430 1.00 68.44 102 ALA A N 1
ATOM 781 C CA . ALA A 1 102 ? -16.256 17.218 21.935 1.00 68.44 102 ALA A CA 1
ATOM 782 C C . ALA A 1 102 ? -17.452 17.390 22.910 1.00 68.44 102 ALA A C 1
ATOM 784 O O . ALA A 1 102 ? -18.414 18.019 22.474 1.00 68.44 102 ALA A O 1
ATOM 785 N N . PRO A 1 103 ? -17.450 16.968 24.197 1.00 58.81 103 PRO A N 1
ATOM 786 C CA . PRO A 1 103 ? -18.494 17.418 25.128 1.00 58.81 103 PRO A CA 1
ATOM 787 C C . PRO A 1 103 ? -18.007 18.150 26.388 1.00 58.81 103 PRO A C 1
ATOM 789 O O . PRO A 1 103 ? -18.829 18.453 27.249 1.00 58.81 103 PRO A O 1
ATOM 792 N N . THR A 1 104 ? -16.730 18.528 26.513 1.00 54.84 104 THR A N 1
ATOM 793 C CA . THR A 1 104 ? -16.311 19.354 27.669 1.00 54.84 104 THR A CA 1
ATOM 794 C C . THR A 1 104 ? -16.773 20.817 27.544 1.00 54.84 104 THR A C 1
ATOM 796 O O . THR A 1 104 ? -16.940 21.492 28.554 1.00 54.84 104 THR A O 1
ATOM 799 N N . ILE A 1 105 ? -17.056 21.314 26.330 1.00 56.03 105 ILE A N 1
ATOM 800 C CA . ILE A 1 105 ? -17.474 22.716 26.103 1.00 56.03 105 ILE A CA 1
ATOM 801 C C . ILE A 1 105 ? -19.003 22.905 26.163 1.00 56.03 105 ILE A C 1
ATOM 803 O O . ILE A 1 105 ? -19.482 24.000 26.450 1.00 56.03 105 ILE A O 1
ATOM 807 N N . THR A 1 106 ? -19.802 21.856 25.955 1.00 52.03 106 THR A N 1
ATOM 808 C CA . THR A 1 106 ? -21.273 21.961 26.028 1.00 52.03 106 THR A CA 1
ATOM 809 C C . THR A 1 106 ? -21.802 21.856 27.460 1.00 52.03 106 THR A C 1
ATOM 811 O O . THR A 1 106 ? -22.803 22.493 27.777 1.00 52.03 106 THR A O 1
ATOM 814 N N . ALA A 1 107 ? -21.108 21.139 28.353 1.00 49.50 107 ALA A N 1
ATOM 815 C CA . ALA A 1 107 ? -21.520 21.001 29.754 1.00 49.50 107 ALA A CA 1
ATOM 816 C C . ALA A 1 107 ? -21.264 22.268 30.598 1.00 49.50 107 ALA A C 1
ATOM 818 O O . ALA A 1 107 ? -22.021 22.554 31.521 1.00 49.50 107 ALA A O 1
ATOM 819 N N . SER A 1 108 ? -20.260 23.088 30.257 1.00 49.69 108 SER A N 1
ATOM 820 C CA . SER A 1 108 ? -19.993 24.342 30.985 1.00 49.69 108 SER A CA 1
ATOM 821 C C . SER A 1 108 ? -21.037 25.435 30.729 1.00 49.69 108 SER A C 1
ATOM 823 O O . SER A 1 108 ? -21.149 26.374 31.518 1.00 49.69 108 SER A O 1
ATOM 825 N N . ASN A 1 109 ? -21.823 25.325 29.652 1.00 50.25 109 ASN A N 1
ATOM 826 C CA . ASN A 1 109 ? -22.855 26.309 29.322 1.00 50.25 109 ASN A CA 1
ATOM 827 C C . ASN A 1 109 ? -24.242 25.955 29.882 1.00 50.25 109 ASN A C 1
ATOM 829 O O . ASN A 1 109 ? -25.018 26.873 30.133 1.00 50.25 109 ASN A O 1
ATOM 833 N N . GLU A 1 110 ? -24.557 24.681 30.147 1.00 45.91 110 GLU A N 1
ATOM 834 C CA . GLU A 1 110 ? -25.831 24.317 30.795 1.00 45.91 110 GLU A CA 1
ATOM 835 C C . GLU A 1 110 ? -25.845 24.627 32.299 1.00 45.91 110 GLU A C 1
ATOM 837 O O . GLU A 1 110 ? -26.866 25.100 32.807 1.00 45.91 110 GLU A O 1
ATOM 842 N N . ASP A 1 111 ? -24.719 24.465 33.003 1.00 43.59 111 ASP A N 1
ATOM 843 C CA . ASP A 1 111 ? -24.618 24.887 34.409 1.00 43.59 111 ASP A CA 1
ATOM 844 C C . ASP A 1 111 ? -24.584 26.417 34.547 1.00 43.59 111 ASP A C 1
ATOM 846 O O . ASP A 1 111 ? -25.192 26.978 35.460 1.00 43.59 111 ASP A O 1
ATOM 850 N N . SER A 1 112 ? -23.987 27.124 33.582 1.00 43.84 112 SER A N 1
ATOM 851 C CA . SER A 1 112 ? -24.015 28.593 33.533 1.00 43.84 112 SER A CA 1
ATOM 852 C C . SER A 1 112 ? -25.409 29.145 33.188 1.00 43.84 112 SER A C 1
ATOM 854 O O . SER A 1 112 ? -25.816 30.178 33.720 1.00 43.84 112 SER A O 1
ATOM 856 N N . ALA A 1 113 ? -26.185 28.448 32.348 1.00 46.66 113 ALA A N 1
ATOM 857 C CA . ALA A 1 113 ? -27.539 28.859 31.967 1.00 46.66 113 ALA A CA 1
ATOM 858 C C . ALA A 1 113 ? -28.577 28.659 33.088 1.00 46.66 113 ALA A C 1
ATOM 860 O O . ALA A 1 113 ? -29.528 29.437 33.189 1.00 46.66 113 ALA A O 1
ATOM 861 N N . LYS A 1 114 ? -28.392 27.668 33.973 1.00 44.72 114 LYS A N 1
ATOM 862 C CA . LYS A 1 114 ? -29.267 27.475 35.145 1.00 44.72 114 LYS A CA 1
ATOM 863 C C . LYS A 1 114 ? -29.010 28.486 36.265 1.00 44.72 114 LYS A C 1
ATOM 865 O O . LYS A 1 114 ? -29.949 28.834 36.977 1.00 44.72 114 LYS A O 1
ATOM 870 N N . ILE A 1 115 ? -27.788 29.012 36.385 1.00 50.34 115 ILE A N 1
ATOM 871 C CA . ILE A 1 115 ? -27.452 30.051 37.376 1.00 50.34 115 ILE A CA 1
ATOM 872 C C . ILE A 1 115 ? -28.049 31.418 36.988 1.00 50.34 115 ILE A C 1
ATOM 874 O O . ILE A 1 115 ? -28.430 32.193 37.861 1.00 50.34 115 ILE A O 1
ATOM 878 N N . VAL A 1 116 ? -28.214 31.705 35.691 1.00 49.31 116 VAL A N 1
ATOM 879 C CA . VAL A 1 116 ? -28.723 33.005 35.207 1.00 49.31 116 VAL A CA 1
ATOM 880 C C . VAL A 1 116 ? -30.250 33.140 35.313 1.00 49.31 116 VAL A C 1
ATOM 882 O O . VAL A 1 116 ? -30.755 34.258 35.391 1.00 49.31 116 VAL A O 1
ATOM 885 N N . HIS A 1 117 ? -31.003 32.034 35.387 1.00 46.62 117 HIS A N 1
ATOM 886 C CA . HIS A 1 117 ? -32.473 32.075 35.433 1.00 46.62 117 HIS A CA 1
ATOM 887 C C . HIS A 1 117 ? -33.115 31.753 36.788 1.00 46.62 117 HIS A C 1
ATOM 889 O O . HIS A 1 117 ? -34.336 31.580 36.867 1.00 46.62 117 HIS A O 1
ATOM 895 N N . GLN A 1 118 ? -32.352 31.762 37.884 1.00 40.75 118 GLN A N 1
ATOM 896 C CA . GLN A 1 118 ? -32.970 31.760 39.205 1.00 40.75 118 GLN A CA 1
ATOM 897 C C . GLN A 1 118 ? -33.592 33.136 39.482 1.00 40.75 118 GLN A C 1
ATOM 899 O O . GLN A 1 118 ? -32.907 34.100 39.817 1.00 40.75 118 GLN A O 1
ATOM 904 N N . LYS A 1 119 ? -34.920 33.214 39.310 1.00 40.25 119 LYS A N 1
ATOM 905 C CA . LYS A 1 119 ? -35.778 34.337 39.718 1.00 40.25 119 LYS A CA 1
ATOM 906 C C . LYS A 1 119 ? -35.304 34.872 41.082 1.00 40.25 119 LYS A C 1
ATOM 908 O O . LYS A 1 119 ? -35.102 34.049 41.982 1.00 40.25 119 LYS A O 1
ATOM 913 N N . PRO A 1 120 ? -35.137 36.198 41.262 1.00 38.19 120 PRO A N 1
ATOM 914 C CA . PRO A 1 120 ? -34.704 36.754 42.537 1.00 38.19 120 PRO A CA 1
ATOM 915 C C . PRO A 1 120 ? -35.620 36.235 43.643 1.00 38.19 120 PRO A C 1
ATOM 917 O O . PRO A 1 120 ? -36.841 36.390 43.558 1.00 38.19 120 PRO A O 1
ATOM 920 N N . ARG A 1 121 ? -35.042 35.582 44.659 1.00 45.41 121 ARG A N 1
ATOM 921 C CA . ARG A 1 121 ? -35.754 35.343 45.914 1.00 45.41 121 ARG A CA 1
ATOM 922 C C . ARG A 1 121 ? -36.184 36.709 46.423 1.00 45.41 121 ARG A C 1
ATOM 924 O O . ARG A 1 121 ? -35.350 37.595 46.598 1.00 45.41 121 ARG A O 1
ATOM 931 N N . GLU A 1 122 ? -37.488 36.861 46.584 1.00 44.75 122 GLU A N 1
ATOM 932 C CA . GLU A 1 122 ? -38.113 38.027 47.177 1.00 44.75 122 GLU A CA 1
ATOM 933 C C . GLU A 1 122 ? -37.402 38.326 48.500 1.00 44.75 122 GLU A C 1
ATOM 935 O O . GLU A 1 122 ? -37.336 37.495 49.408 1.00 44.75 122 GLU A O 1
ATOM 940 N N . SER A 1 123 ? -36.741 39.477 48.531 1.00 47.56 123 SER A N 1
ATOM 941 C CA . SER A 1 123 ? -36.008 39.964 49.684 1.00 47.56 123 SER A CA 1
ATOM 942 C C . SER A 1 123 ? -37.032 40.334 50.752 1.00 47.56 123 SER A C 1
ATOM 944 O O . SER A 1 123 ? -37.682 41.370 50.645 1.00 47.56 123 SER A O 1
ATOM 946 N N . ASP A 1 124 ? -37.169 39.514 51.798 1.00 48.00 124 ASP A N 1
ATOM 947 C CA . ASP A 1 124 ? -37.973 39.825 52.995 1.00 48.00 124 ASP A CA 1
ATOM 948 C C . ASP A 1 124 ? -37.289 40.917 53.862 1.00 48.00 124 ASP A C 1
ATOM 950 O O . ASP A 1 124 ? -37.390 40.942 55.086 1.00 48.00 124 ASP A O 1
ATOM 954 N N . ALA A 1 125 ? -36.579 41.857 53.223 1.00 49.91 125 ALA A N 1
ATOM 955 C CA . ALA A 1 125 ? -35.898 43.002 53.829 1.00 49.91 125 ALA A CA 1
ATOM 956 C C . ALA A 1 125 ? -36.855 44.157 54.184 1.00 49.91 125 ALA A C 1
ATOM 958 O O . ALA A 1 125 ? -36.436 45.308 54.283 1.00 49.91 125 ALA A O 1
ATOM 959 N N . GLY A 1 126 ? -38.145 43.866 54.363 1.00 51.03 126 GLY A N 1
ATOM 960 C CA . GLY A 1 126 ? -39.157 44.848 54.763 1.00 51.03 126 GLY A CA 1
ATOM 961 C C . GLY A 1 126 ? -39.650 44.698 56.202 1.00 51.03 126 GLY A C 1
ATOM 962 O O . GLY A 1 126 ? -40.267 45.617 56.738 1.00 51.03 126 GLY A O 1
ATOM 963 N N . LYS A 1 127 ? -39.389 43.568 56.866 1.00 54.25 127 LYS A N 1
ATOM 964 C CA . LYS A 1 127 ? -39.860 43.358 58.239 1.00 54.25 127 LYS 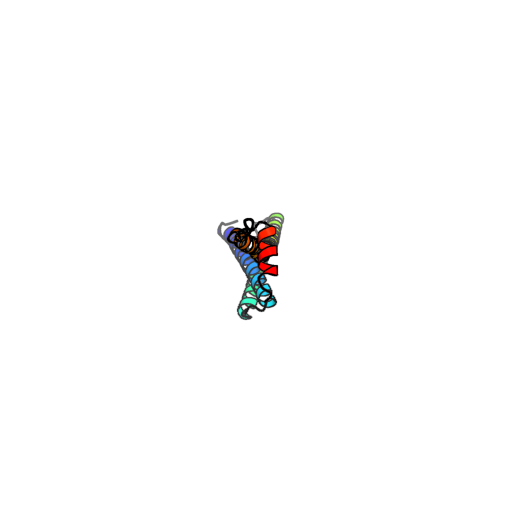A CA 1
ATOM 965 C C . LYS A 1 127 ? -38.795 43.851 59.205 1.00 54.25 127 LYS A C 1
ATOM 967 O O . LYS A 1 127 ? -37.838 43.147 59.510 1.00 54.25 127 LYS A O 1
ATOM 972 N N . SER A 1 128 ? -38.974 45.086 59.679 1.00 62.06 128 SER A N 1
ATOM 973 C CA . SER A 1 128 ? -38.263 45.607 60.851 1.00 62.06 128 SER A CA 1
ATOM 974 C C . SER A 1 128 ? -38.198 44.521 61.929 1.00 62.06 128 SER A C 1
ATOM 976 O O . SER A 1 128 ? -39.217 43.902 62.243 1.00 62.06 128 SER A O 1
ATOM 978 N N . LEU A 1 129 ? -37.004 44.289 62.483 1.00 58.44 129 LEU A N 1
ATOM 979 C CA . LEU A 1 129 ? -36.717 43.280 63.515 1.00 58.44 129 LEU A CA 1
ATOM 980 C C . LEU A 1 129 ? -37.722 43.303 64.680 1.00 58.44 129 LEU A C 1
ATOM 982 O O . LEU A 1 129 ? -38.025 42.262 65.258 1.00 58.44 129 LEU A O 1
ATOM 986 N N . PHE A 1 130 ? -38.309 44.465 64.972 1.00 55.84 130 PHE A N 1
ATOM 987 C CA . PHE A 1 130 ? -39.357 44.615 65.980 1.00 55.84 130 PHE A CA 1
ATOM 988 C C . PHE A 1 130 ? -40.686 43.936 65.603 1.00 55.84 130 PHE A C 1
ATOM 990 O O . PHE A 1 130 ? -41.363 43.397 66.475 1.00 55.84 130 PHE A O 1
ATOM 997 N N . GLY A 1 131 ? -41.045 43.888 64.317 1.00 58.09 131 GLY A N 1
ATOM 998 C CA . GLY A 1 131 ? -42.233 43.179 63.829 1.00 58.09 131 GLY A CA 1
ATOM 999 C C . GLY A 1 131 ? -42.077 41.657 63.876 1.00 58.09 131 GLY A C 1
ATOM 1000 O O . GLY A 1 131 ? -43.014 40.948 64.244 1.00 58.09 131 GLY A O 1
ATOM 1001 N N . ALA A 1 132 ? -40.872 41.153 63.587 1.00 59.84 132 ALA A N 1
ATOM 1002 C CA . ALA A 1 132 ? -40.571 39.725 63.682 1.00 59.84 132 ALA A CA 1
ATOM 1003 C C . ALA A 1 132 ? -40.626 39.225 65.139 1.00 59.84 132 ALA A C 1
ATOM 1005 O O . ALA A 1 132 ? -41.171 38.151 65.394 1.00 59.84 132 ALA A O 1
ATOM 1006 N N . VAL A 1 133 ? -40.142 40.025 66.099 1.00 59.44 133 VAL A N 1
ATOM 1007 C CA . VAL A 1 133 ? -40.180 39.689 67.535 1.00 59.44 133 VAL A CA 1
ATOM 1008 C C . VAL A 1 133 ? -41.599 39.780 68.113 1.00 59.44 133 VAL A C 1
ATOM 1010 O O . VAL A 1 133 ? -41.992 38.880 68.853 1.00 59.44 133 VAL A O 1
ATOM 1013 N N . LYS A 1 134 ? -42.408 40.782 67.729 1.00 56.53 134 LYS A N 1
ATOM 1014 C CA . LYS A 1 134 ? -43.803 40.903 68.201 1.00 56.53 134 LYS A CA 1
ATOM 1015 C C . LYS A 1 134 ? -44.683 39.736 67.735 1.00 56.53 134 LYS A C 1
ATOM 1017 O O . LYS A 1 134 ? -45.410 39.175 68.548 1.00 56.53 134 LYS A O 1
ATOM 1022 N N . SER A 1 135 ? -44.538 39.288 66.480 1.00 59.19 135 SER A N 1
ATOM 1023 C CA . SER A 1 135 ? -45.304 38.131 65.971 1.00 59.19 135 SER A CA 1
ATOM 1024 C C . SER A 1 135 ? -44.955 36.808 66.664 1.00 59.19 135 SER A C 1
ATOM 1026 O O . SER A 1 135 ? -45.754 35.879 66.654 1.00 59.19 135 SER A O 1
ATOM 1028 N N . ARG A 1 136 ? -43.774 36.725 67.293 1.00 61.00 136 ARG A N 1
ATOM 1029 C CA . ARG A 1 136 ? -43.335 35.537 68.032 1.00 61.00 136 ARG A CA 1
ATOM 1030 C C . ARG A 1 136 ? -43.800 35.527 69.491 1.00 61.00 136 ARG A C 1
ATOM 1032 O O . ARG A 1 136 ? -43.835 34.454 70.075 1.00 61.00 136 ARG A O 1
ATOM 1039 N N . MET A 1 137 ? -44.143 36.686 70.063 1.00 57.91 137 MET A N 1
ATOM 1040 C CA . MET A 1 137 ? -44.730 36.789 71.409 1.00 57.91 137 MET A CA 1
ATOM 1041 C C . MET A 1 137 ? -46.261 36.692 71.399 1.00 57.91 137 MET A C 1
ATOM 1043 O O . MET A 1 137 ? -46.824 36.134 72.327 1.00 57.91 137 MET A O 1
ATOM 1047 N N . GLU A 1 138 ? -46.939 37.189 70.360 1.00 58.75 138 GLU A N 1
ATOM 1048 C CA . GLU A 1 138 ? -48.413 37.119 70.257 1.00 58.75 138 GLU A CA 1
ATOM 1049 C C . GLU A 1 138 ? -48.930 35.761 69.732 1.00 58.75 138 GLU A C 1
ATOM 1051 O O . GLU A 1 138 ? -50.133 35.575 69.598 1.00 58.75 138 GLU A O 1
ATOM 1056 N N . GLY A 1 139 ? -48.038 34.812 69.422 1.00 56.47 139 GLY A N 1
ATOM 1057 C CA . GLY A 1 139 ? -48.385 33.464 68.946 1.00 56.47 139 GLY A CA 1
ATOM 1058 C C . GLY A 1 139 ? -48.341 32.370 70.018 1.00 56.47 139 GLY A C 1
ATOM 1059 O O . GLY A 1 139 ? -48.389 31.193 69.668 1.00 56.47 139 GLY A O 1
ATOM 1060 N N . SER A 1 140 ? -48.188 32.738 71.293 1.00 54.00 140 SER A N 1
ATOM 1061 C CA . SER A 1 140 ? -48.243 31.816 72.429 1.00 54.00 140 SER A CA 1
ATOM 1062 C C . SER A 1 140 ? -49.310 32.266 73.426 1.00 54.00 140 SER A C 1
ATOM 1064 O O . SER A 1 140 ? -48.976 32.802 74.478 1.00 54.00 140 SER 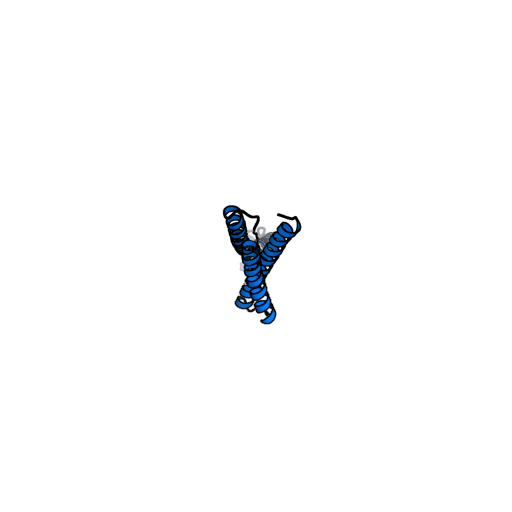A O 1
ATOM 1066 N N . ASP A 1 141 ? -50.566 32.064 73.040 1.00 48.03 141 ASP A N 1
ATOM 1067 C CA . ASP A 1 141 ? -51.705 31.753 73.912 1.00 48.03 141 ASP A CA 1
ATOM 1068 C C . ASP A 1 141 ? -52.602 30.753 73.163 1.00 48.03 141 ASP A C 1
ATOM 1070 O O . ASP A 1 141 ? -52.852 30.978 71.953 1.00 48.03 141 ASP A O 1
#

Foldseek 3Di:
DDPVLVVQLVVLLVLLLVLLLQLVVQVVCVVVVNDDDVVSNVVSVVSNVVSVVSLVVSLVPCPPDDPVVSVVSVVVSVVSSVVSNVCSVVVVVVVVVCVVVPCPVVVVVVVVVVVVPPDDDPPPVPDDPVNVVVVVVVPPD

Sequence (141 aa):
MLLNEKGYYIAVLALGLYSAISLQKTLRDRSEGIPTTNMYYLISWVALGLSIALIAIGLMNAGSLSLSEKGFYMMAFTMSLFAAVTIQKNTRDEAQIRTLTAPTITASNEDSAKIVHQKPRESDAGKSLFGAVKSRMEGSD

pLDDT: mean 79.48, std 18.47, range [38.19, 97.31]

Radius of gyration: 35.39 Å; chains: 1; bounding box: 72×58×98 Å